Protein AF-A0A0S8HYZ1-F1 (afdb_monomer)

Foldseek 3Di:
DFKKKKAWPDWFDDDPLRGDRPQIWIQDDNDIDRPPPGGDDVQQVVQCVVVVVCCVVV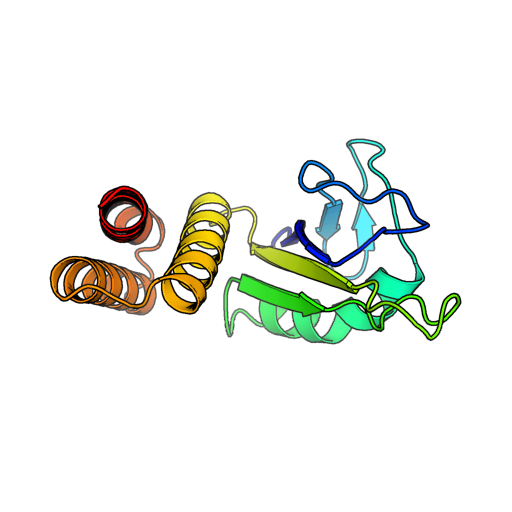VDFKDKGKRPFDCPDVPGTTITIMIIGTPVLVLVSNLVVLLVVLCVVQNADPQLVVLQVVLVVCVVVVNSVVSNVSSNVSNVVSVVSVVD

Secondary structure (DSSP, 8-state):
-PEEEEEEEEEES--TT---TT--EEEETTEEE-TT-----HHHHTT-HHHHHHHHTTS-SEEEEE----TTSTTS--EEEEEEEEGGGHHHHHHHHHHHHHHHHH---HHHHHHHHHHHHHHHTT-HHHHHHHHHHHHHHHHHHTT-

Radius of gyration: 16.22 Å; Cα contacts (8 Å, |Δi|>4): 251; chains: 1; bounding box: 40×33×41 Å

Solvent-accessible surface area (backbone atoms only — not comparable to full-atom values): 8205 Å² total; per-residue (Å²): 131,72,47,30,37,36,27,38,75,45,72,38,75,66,58,94,56,62,67,41,71,81,28,55,36,37,30,55,78,94,42,81,44,58,93,72,72,46,63,71,48,68,72,42,54,73,64,40,59,71,59,52,52,45,44,72,68,62,82,38,61,58,47,76,48,66,35,90,48,59,73,90,50,87,89,55,73,22,36,43,32,29,42,36,22,34,58,96,47,37,70,44,42,52,43,50,53,54,33,56,51,48,33,73,75,74,50,78,49,75,68,27,49,56,26,39,52,53,16,48,56,27,44,78,71,68,38,52,79,67,18,35,56,38,33,49,52,18,35,50,48,49,60,55,58,74,76,108

Structure (mmCIF, N/CA/C/O backbone):
data_AF-A0A0S8HYZ1-F1
#
_entry.id   AF-A0A0S8HYZ1-F1
#
loop_
_atom_site.group_PDB
_atom_site.id
_atom_site.type_symbol
_atom_site.label_atom_id
_atom_site.label_alt_id
_atom_site.label_comp_id
_atom_site.label_asym_id
_atom_site.label_entity_id
_atom_site.label_seq_id
_atom_site.pdbx_PDB_ins_code
_atom_site.Cartn_x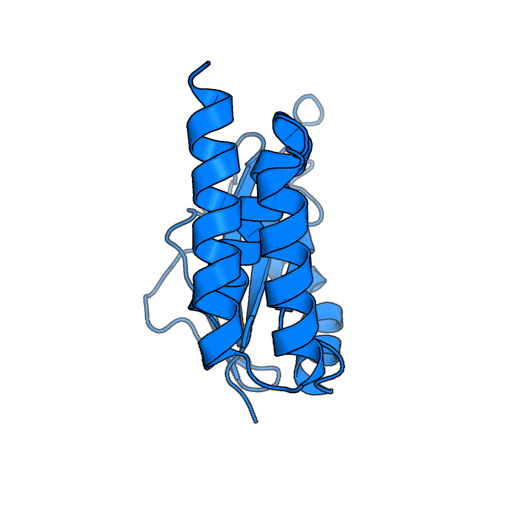
_atom_site.Cartn_y
_atom_site.Cartn_z
_atom_site.occupancy
_atom_site.B_iso_or_equiv
_atom_site.auth_seq_id
_atom_site.auth_comp_id
_atom_site.auth_asym_id
_atom_site.auth_atom_id
_atom_site.pdbx_PDB_model_num
ATOM 1 N N . MET A 1 1 ? 13.590 -0.561 -15.362 1.00 71.81 1 MET A N 1
ATOM 2 C CA . MET A 1 1 ? 12.624 0.304 -14.647 1.00 71.81 1 MET A CA 1
ATOM 3 C C . MET A 1 1 ? 11.595 -0.583 -13.985 1.00 71.81 1 MET A C 1
ATOM 5 O O . MET A 1 1 ? 11.078 -1.461 -14.664 1.00 71.81 1 MET A O 1
ATOM 9 N N . LYS A 1 2 ? 11.348 -0.399 -12.686 1.00 86.50 2 LYS A N 1
ATOM 10 C CA . LYS A 1 2 ? 10.375 -1.210 -11.944 1.00 86.50 2 LYS A CA 1
ATOM 11 C C . LYS A 1 2 ? 8.950 -0.849 -12.366 1.00 86.50 2 LYS A C 1
ATOM 13 O O . LYS A 1 2 ? 8.652 0.329 -12.574 1.00 86.50 2 LYS A O 1
ATOM 18 N N . THR A 1 3 ? 8.089 -1.854 -12.483 1.00 96.06 3 THR A N 1
ATOM 19 C CA . THR A 1 3 ? 6.643 -1.650 -12.598 1.00 96.06 3 THR A CA 1
ATOM 20 C C . THR A 1 3 ? 6.123 -1.140 -11.256 1.00 96.06 3 THR A C 1
ATOM 22 O O . THR A 1 3 ? 6.415 -1.722 -10.208 1.00 96.06 3 THR A O 1
ATOM 25 N N . ILE A 1 4 ? 5.360 -0.051 -11.282 1.00 97.56 4 ILE A N 1
ATOM 26 C CA . ILE A 1 4 ? 4.616 0.439 -10.123 1.00 97.56 4 ILE A CA 1
ATOM 27 C C . ILE A 1 4 ? 3.161 0.025 -10.302 1.00 97.56 4 ILE A C 1
ATOM 29 O O . ILE A 1 4 ? 2.555 0.322 -11.329 1.00 97.56 4 ILE A O 1
ATOM 33 N N . LEU A 1 5 ? 2.603 -0.651 -9.308 1.00 97.88 5 LEU A N 1
ATOM 34 C CA . LEU A 1 5 ? 1.181 -0.944 -9.236 1.00 97.88 5 LEU A CA 1
ATOM 35 C C . LEU A 1 5 ? 0.466 0.196 -8.519 1.00 97.88 5 LEU A C 1
ATOM 37 O O . LEU A 1 5 ? 1.006 0.793 -7.587 1.00 97.88 5 LEU A O 1
ATOM 41 N N . LEU A 1 6 ? -0.741 0.500 -8.979 1.00 96.81 6 LEU A N 1
ATOM 42 C CA . LEU A 1 6 ? -1.615 1.545 -8.469 1.00 96.81 6 LEU A CA 1
ATOM 43 C C . LEU A 1 6 ? -2.999 0.937 -8.239 1.00 96.81 6 LEU A C 1
ATOM 45 O O . LEU A 1 6 ? -3.579 0.406 -9.183 1.00 96.81 6 LEU A O 1
ATOM 49 N N . LYS A 1 7 ? -3.552 1.052 -7.030 1.00 96.44 7 LYS A N 1
ATOM 50 C CA . LYS A 1 7 ? -4.946 0.660 -6.759 1.00 96.44 7 LYS A CA 1
ATOM 51 C C . LYS A 1 7 ? -5.637 1.594 -5.770 1.00 96.44 7 LYS A C 1
ATOM 53 O O . LYS A 1 7 ? -4.965 2.091 -4.862 1.00 96.44 7 LYS A O 1
ATOM 58 N N . PRO A 1 8 ? -6.955 1.818 -5.876 1.00 95.94 8 PRO A N 1
ATOM 59 C CA . PRO A 1 8 ? -7.733 2.392 -4.787 1.00 95.94 8 PRO A CA 1
ATOM 60 C C . PRO A 1 8 ? -7.658 1.499 -3.536 1.00 95.94 8 PRO A C 1
ATOM 62 O O . PRO A 1 8 ? -7.754 0.277 -3.622 1.00 95.94 8 PRO A O 1
ATOM 65 N N . VAL A 1 9 ? -7.480 2.107 -2.364 1.00 95.75 9 VAL A N 1
ATOM 66 C CA . VAL A 1 9 ? -7.475 1.416 -1.055 1.00 95.75 9 VAL A CA 1
ATOM 67 C C . VAL A 1 9 ? -8.494 1.992 -0.074 1.00 95.75 9 VAL A C 1
ATOM 69 O O . VAL A 1 9 ? -8.871 1.349 0.910 1.00 95.75 9 VAL A O 1
ATOM 72 N N . GLU A 1 10 ? -8.984 3.198 -0.346 1.00 93.19 10 GLU A N 1
ATOM 73 C CA . GLU A 1 10 ? -10.070 3.809 0.405 1.00 93.19 10 GLU A CA 1
ATOM 74 C C . GLU A 1 10 ? -10.871 4.733 -0.508 1.00 93.19 10 GLU A C 1
ATOM 76 O O . GLU A 1 10 ? -10.302 5.510 -1.276 1.00 93.19 10 GLU A O 1
ATOM 81 N N . ILE A 1 11 ? -12.194 4.624 -0.430 1.00 91.75 11 ILE A N 1
ATOM 82 C CA . ILE A 1 11 ? -13.140 5.466 -1.157 1.00 91.75 11 ILE A CA 1
ATOM 83 C C . ILE A 1 11 ? -14.071 6.064 -0.109 1.00 91.75 11 ILE A C 1
ATOM 85 O O . ILE A 1 11 ? -14.780 5.340 0.587 1.00 91.75 11 ILE A O 1
ATOM 89 N N . ILE A 1 12 ? -14.014 7.381 0.023 1.00 88.50 12 ILE A N 1
ATOM 90 C CA . ILE A 1 12 ? -14.864 8.189 0.890 1.00 88.50 12 ILE A CA 1
ATOM 91 C C . ILE A 1 12 ? -15.955 8.773 -0.003 1.00 88.50 12 ILE A C 1
ATOM 93 O O . ILE A 1 12 ? -15.642 9.371 -1.037 1.00 88.50 12 ILE A O 1
ATOM 97 N N . GLY A 1 13 ? -17.216 8.551 0.369 1.00 87.38 13 GLY A N 1
ATOM 98 C CA . GLY A 1 13 ? -18.364 8.922 -0.453 1.00 87.38 13 GLY A CA 1
ATOM 99 C C . GLY A 1 13 ? -18.468 8.065 -1.718 1.00 87.38 13 GLY A C 1
ATOM 100 O O . GLY A 1 13 ? -18.307 6.843 -1.674 1.00 87.38 13 GLY A O 1
ATOM 101 N N . ARG A 1 14 ? -18.745 8.705 -2.857 1.00 85.44 14 ARG A N 1
ATOM 102 C CA . ARG A 1 14 ? -18.901 8.058 -4.165 1.00 85.44 14 ARG A CA 1
ATOM 103 C C . ARG A 1 14 ? -17.861 8.575 -5.155 1.00 85.44 14 ARG A C 1
ATOM 105 O O . ARG A 1 14 ? -17.639 9.775 -5.276 1.00 85.44 14 ARG A O 1
ATOM 112 N N . CYS A 1 15 ? -17.262 7.670 -5.930 1.00 88.56 15 CYS A N 1
ATOM 113 C CA . CYS A 1 15 ? -16.398 8.040 -7.049 1.00 88.56 15 CYS A CA 1
ATOM 114 C C . CYS A 1 15 ? -17.212 8.136 -8.358 1.00 88.56 15 CYS A C 1
ATOM 116 O O . CYS A 1 15 ? -17.726 7.110 -8.807 1.00 88.56 15 CYS A O 1
ATOM 118 N N . PRO A 1 16 ? -17.300 9.307 -9.023 1.00 87.06 16 PRO A N 1
ATOM 119 C CA . PRO A 1 16 ? -18.003 9.444 -10.307 1.00 87.06 16 PRO A CA 1
ATOM 120 C C . PRO A 1 16 ? -17.373 8.635 -11.445 1.00 87.06 16 PRO A C 1
ATOM 122 O O . PRO A 1 16 ? -18.066 8.205 -12.358 1.00 87.06 16 PRO A O 1
ATOM 125 N N . ALA A 1 17 ? -16.062 8.388 -11.368 1.00 89.25 17 ALA A N 1
ATOM 126 C CA . ALA A 1 17 ? -15.344 7.525 -12.303 1.00 89.25 17 ALA A CA 1
ATOM 127 C C . ALA A 1 17 ? -15.541 6.025 -12.012 1.00 89.25 17 ALA A C 1
ATOM 129 O O . ALA A 1 17 ? -14.882 5.199 -12.633 1.00 89.25 17 ALA A O 1
ATOM 130 N N . ASN A 1 18 ? -16.410 5.682 -11.051 1.00 90.88 18 ASN A N 1
ATOM 131 C CA . ASN A 1 18 ? -16.737 4.313 -10.659 1.00 90.88 18 ASN A CA 1
ATOM 132 C C . ASN A 1 18 ? -15.511 3.465 -10.272 1.00 90.88 18 ASN A C 1
ATOM 134 O O . ASN A 1 18 ? -15.486 2.262 -10.510 1.00 90.88 18 ASN A O 1
ATOM 138 N N . LEU A 1 19 ? -14.489 4.098 -9.683 1.00 93.00 19 LEU A N 1
ATOM 139 C CA . LEU A 1 19 ? -13.313 3.387 -9.187 1.00 93.00 19 LEU A CA 1
ATOM 140 C C . LEU A 1 19 ? -13.700 2.417 -8.064 1.00 93.00 19 LEU A C 1
ATOM 142 O O . LEU A 1 19 ? -14.519 2.744 -7.205 1.00 93.00 19 LEU A O 1
ATOM 146 N N . SER A 1 20 ? -13.050 1.260 -8.052 1.00 93.25 20 SER A N 1
ATOM 147 C CA . SER A 1 20 ? -13.218 0.157 -7.112 1.00 93.25 20 SER A CA 1
ATOM 148 C C . SER A 1 20 ? -11.873 -0.213 -6.472 1.00 93.25 20 SER A C 1
ATOM 150 O O . SER A 1 20 ? -10.835 -0.093 -7.122 1.00 93.25 20 SER A O 1
ATOM 152 N N . PRO A 1 21 ? -11.845 -0.725 -5.226 1.00 93.06 21 PRO A N 1
ATOM 153 C CA . PRO A 1 21 ? -10.641 -1.312 -4.631 1.00 93.06 21 PRO A CA 1
ATOM 154 C C . PRO A 1 21 ? -10.028 -2.478 -5.421 1.00 93.06 21 PRO A C 1
ATOM 156 O O . PR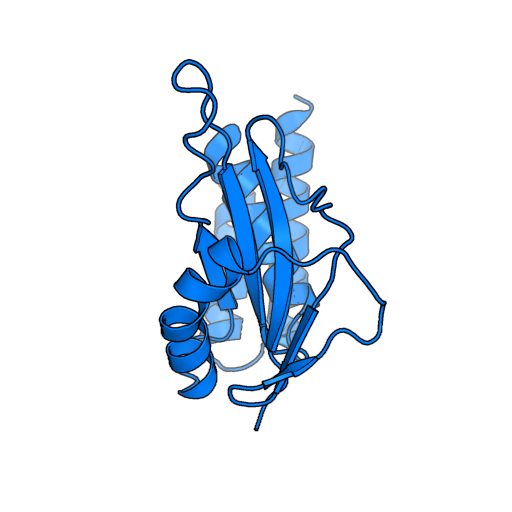O A 1 21 ? -8.882 -2.851 -5.165 1.00 93.06 21 PRO A O 1
ATOM 159 N N . ASP A 1 22 ? -10.768 -3.056 -6.365 1.00 94.00 22 ASP A N 1
ATOM 160 C CA . ASP A 1 22 ? -10.280 -4.123 -7.243 1.00 94.00 22 ASP A CA 1
ATOM 161 C C . ASP A 1 22 ? -9.622 -3.588 -8.525 1.00 94.00 22 ASP A C 1
ATOM 163 O O . ASP A 1 22 ? -8.923 -4.333 -9.213 1.00 94.00 22 ASP A O 1
ATOM 167 N N . ASP A 1 23 ? -9.780 -2.295 -8.830 1.00 95.00 23 ASP A N 1
ATOM 168 C CA . ASP A 1 23 ? -9.126 -1.672 -9.977 1.00 95.00 23 ASP A CA 1
ATOM 169 C C . ASP A 1 23 ? -7.615 -1.578 -9.726 1.00 95.00 23 ASP A C 1
ATOM 171 O O . ASP A 1 23 ? -7.146 -0.840 -8.856 1.00 95.00 23 ASP A O 1
ATOM 175 N N . VAL A 1 24 ? -6.833 -2.308 -10.522 1.00 96.56 24 VAL A N 1
ATOM 176 C CA . VAL A 1 24 ? -5.366 -2.259 -10.494 1.00 96.56 24 VAL A CA 1
ATOM 177 C C . VAL A 1 24 ? -4.844 -1.735 -11.825 1.00 96.56 24 VAL A C 1
ATOM 179 O O . VAL A 1 24 ? -5.130 -2.283 -12.890 1.00 96.56 24 VAL A O 1
ATOM 182 N N . LEU A 1 25 ? -4.049 -0.676 -11.758 1.00 96.69 25 LEU A N 1
ATOM 183 C CA . LEU A 1 25 ? -3.362 -0.069 -12.890 1.00 96.69 25 LEU A CA 1
ATOM 184 C C . LEU A 1 25 ? -1.854 -0.276 -12.745 1.00 96.69 25 LEU A C 1
ATOM 186 O O . LEU A 1 25 ? -1.335 -0.419 -11.636 1.00 96.69 25 LEU A O 1
ATOM 190 N N . GLN A 1 26 ? -1.145 -0.272 -13.869 1.00 96.94 26 GLN A N 1
ATOM 191 C CA . GLN A 1 26 ? 0.309 -0.384 -13.901 1.00 96.94 26 GLN A CA 1
ATOM 192 C C . GLN A 1 26 ? 0.922 0.910 -14.426 1.00 96.94 26 GLN A C 1
ATOM 194 O O . GLN A 1 26 ? 0.394 1.553 -15.329 1.00 96.94 26 GLN A O 1
ATOM 199 N N . ILE A 1 27 ? 2.066 1.291 -13.875 1.00 95.81 27 ILE A N 1
ATOM 200 C CA . ILE A 1 27 ? 2.861 2.420 -14.338 1.00 95.81 27 ILE A CA 1
ATOM 201 C C . ILE A 1 27 ? 4.261 1.895 -14.648 1.00 95.81 27 ILE A C 1
ATOM 203 O O . ILE A 1 27 ? 4.992 1.461 -13.754 1.00 95.81 27 ILE A O 1
ATOM 207 N N . LYS A 1 28 ? 4.638 1.936 -15.928 1.00 94.56 28 LYS A N 1
ATOM 208 C CA . LYS A 1 28 ? 5.977 1.578 -16.411 1.00 94.56 28 LYS A CA 1
ATOM 209 C C . LYS A 1 28 ? 6.661 2.843 -16.899 1.00 94.56 28 LYS A C 1
ATOM 211 O O . LYS A 1 28 ? 6.335 3.397 -17.949 1.00 94.56 28 LYS A O 1
ATOM 216 N N . GLY A 1 29 ? 7.584 3.352 -16.089 1.00 89.56 29 GLY A N 1
ATOM 217 C CA . GLY A 1 29 ? 8.099 4.701 -16.299 1.00 89.56 29 GLY A CA 1
ATOM 218 C C . GLY A 1 29 ? 7.042 5.752 -16.066 1.00 89.56 29 GLY A C 1
ATOM 219 O O . GLY A 1 29 ? 6.416 5.772 -15.018 1.00 89.56 29 GLY A O 1
ATOM 220 N N . MET A 1 30 ? 6.831 6.622 -17.042 1.00 88.62 30 MET A N 1
ATOM 221 C CA . MET A 1 30 ? 5.759 7.617 -16.979 1.00 88.62 30 MET A CA 1
ATOM 222 C C . MET A 1 30 ? 4.537 7.205 -17.801 1.00 88.62 30 MET A C 1
ATOM 224 O O . MET A 1 30 ? 3.648 8.018 -18.038 1.00 88.62 30 MET A O 1
ATOM 228 N N . LYS A 1 31 ? 4.486 5.945 -18.249 1.00 92.69 31 LYS A N 1
ATOM 229 C CA . LYS A 1 31 ? 3.384 5.413 -19.041 1.00 92.69 31 LYS A CA 1
ATOM 230 C C . LYS A 1 31 ? 2.437 4.611 -18.156 1.00 92.69 31 LYS A C 1
ATOM 232 O O . LYS A 1 31 ? 2.863 3.681 -17.473 1.00 92.69 31 LYS A O 1
ATOM 237 N N . LEU A 1 32 ? 1.156 4.964 -18.215 1.00 93.62 32 LEU A N 1
ATOM 238 C CA . LEU A 1 32 ? 0.075 4.168 -17.648 1.00 93.62 32 LEU A CA 1
ATOM 239 C C . LEU A 1 32 ? -0.234 2.981 -18.569 1.00 93.62 32 LEU A C 1
ATOM 241 O O . LEU A 1 32 ? -0.413 3.150 -19.775 1.00 93.62 32 LEU A O 1
ATOM 245 N N . GLU A 1 33 ? -0.351 1.799 -17.984 1.00 95.75 33 GLU A N 1
ATOM 246 C CA . GLU A 1 33 ? -0.844 0.585 -18.619 1.00 95.75 33 GLU A CA 1
ATOM 247 C C . GLU A 1 33 ? -2.052 0.061 -17.832 1.00 95.75 33 GLU A C 1
ATOM 249 O O . GLU A 1 33 ? -2.052 0.028 -16.600 1.00 95.75 33 GLU A O 1
ATOM 254 N N . ASN A 1 34 ? -3.099 -0.342 -18.552 1.00 95.19 34 ASN A N 1
ATOM 255 C CA . ASN A 1 34 ? -4.342 -0.851 -17.974 1.00 95.19 34 ASN A CA 1
ATOM 256 C C . ASN A 1 34 ? -4.692 -2.220 -18.585 1.00 95.19 34 ASN A C 1
ATOM 258 O O . ASN A 1 34 ? -5.622 -2.316 -19.387 1.00 95.19 34 ASN A O 1
ATOM 262 N N . PRO A 1 35 ? -3.925 -3.279 -18.264 1.00 92.31 35 PRO A N 1
ATOM 263 C CA . PRO A 1 35 ? -4.129 -4.600 -18.860 1.00 92.31 35 PRO A CA 1
ATOM 264 C C . PRO A 1 35 ? -5.472 -5.230 -18.464 1.00 92.31 35 PRO A C 1
ATOM 266 O O . PRO A 1 35 ? -6.011 -6.030 -19.219 1.00 92.31 35 PRO A O 1
ATOM 269 N N . GLY A 1 36 ? -6.019 -4.857 -17.301 1.00 92.00 36 GLY A N 1
ATOM 270 C CA . GLY A 1 36 ? -7.301 -5.357 -16.802 1.00 92.00 36 GLY A CA 1
ATOM 271 C C . GLY A 1 36 ? -8.529 -4.632 -17.355 1.00 92.00 36 GLY A C 1
ATOM 272 O O . GLY A 1 36 ? -9.639 -5.023 -17.020 1.00 92.00 36 GLY A O 1
ATOM 273 N N . MET A 1 37 ? -8.351 -3.585 -18.176 1.00 91.94 37 MET A N 1
ATOM 274 C CA . MET A 1 37 ? -9.439 -2.690 -18.609 1.00 91.94 37 MET A CA 1
ATOM 275 C C . MET A 1 37 ? -10.266 -2.136 -17.433 1.00 91.94 37 MET A C 1
ATOM 277 O O . MET A 1 37 ? -11.474 -1.938 -17.536 1.00 91.94 37 MET A O 1
ATOM 281 N N . ASN A 1 38 ? -9.587 -1.875 -16.318 1.00 95.56 38 ASN A N 1
ATOM 282 C CA . ASN A 1 38 ? -10.157 -1.349 -15.083 1.00 95.56 38 ASN A CA 1
ATOM 283 C C . ASN A 1 38 ? -10.598 0.111 -15.244 1.00 95.56 38 ASN A C 1
ATOM 285 O O . ASN A 1 38 ? -10.186 0.792 -16.192 1.00 95.56 38 ASN A O 1
ATOM 289 N N . ASN A 1 39 ? -11.398 0.618 -14.305 1.00 93.69 39 ASN A N 1
ATOM 290 C CA . ASN A 1 39 ? -11.840 2.010 -14.360 1.00 93.69 39 ASN A CA 1
ATOM 291 C C . ASN A 1 39 ? -10.653 2.971 -14.192 1.00 93.69 39 ASN A C 1
ATOM 293 O O . ASN A 1 39 ? -9.713 2.726 -13.433 1.00 93.69 39 ASN A O 1
ATOM 297 N N . VAL A 1 40 ? -10.697 4.098 -14.906 1.00 92.12 40 VAL A N 1
ATOM 298 C CA . VAL A 1 40 ? -9.636 5.112 -14.886 1.00 92.12 40 VAL A CA 1
ATOM 299 C C . VAL A 1 40 ? -10.235 6.488 -14.630 1.00 92.12 40 VAL A C 1
ATOM 301 O O . VAL A 1 40 ? -11.202 6.891 -15.268 1.00 92.12 40 VAL A O 1
ATOM 304 N N . CYS A 1 41 ? -9.606 7.247 -13.732 1.00 91.50 41 CYS A N 1
ATOM 305 C CA . CYS A 1 41 ? -9.936 8.646 -13.483 1.00 91.50 41 CYS A CA 1
ATOM 306 C C . CYS A 1 41 ? -8.741 9.542 -13.822 1.00 91.50 41 CYS A C 1
ATOM 308 O O . CYS A 1 41 ? -7.780 9.614 -13.056 1.00 91.50 41 CYS A O 1
ATOM 310 N N . PHE A 1 42 ? -8.803 10.266 -14.942 1.00 88.81 42 PHE A N 1
ATOM 311 C CA . PHE A 1 42 ? -7.715 11.154 -15.374 1.00 88.81 42 PHE A CA 1
ATOM 312 C C . PHE A 1 42 ? -7.408 12.274 -14.372 1.00 88.81 42 PHE A C 1
ATOM 314 O O . PHE A 1 42 ? -6.245 12.629 -14.195 1.00 88.81 42 PHE A O 1
ATOM 321 N N . LEU A 1 43 ? -8.425 12.775 -13.664 1.00 88.56 43 LEU A N 1
ATOM 322 C CA . LEU A 1 43 ? -8.243 13.768 -12.602 1.00 88.56 43 LEU A CA 1
ATOM 323 C C . LEU A 1 43 ? -7.466 13.199 -11.406 1.00 88.56 43 LEU A C 1
ATOM 325 O O . LEU A 1 43 ? -6.651 13.888 -10.806 1.00 88.56 43 LEU A O 1
ATOM 329 N N . ALA A 1 44 ? -7.687 11.934 -11.043 1.00 90.12 44 ALA A N 1
ATOM 330 C CA . ALA A 1 44 ? -6.875 11.298 -10.009 1.00 90.12 44 ALA A CA 1
ATOM 331 C C . ALA A 1 44 ? -5.435 11.087 -10.501 1.00 90.12 44 ALA A C 1
ATOM 333 O O . ALA A 1 44 ? -4.482 11.367 -9.775 1.00 90.12 44 ALA A O 1
ATOM 334 N N . LEU A 1 45 ? -5.279 10.649 -11.756 1.00 90.25 45 LEU A N 1
ATOM 335 C CA . LEU A 1 45 ? -3.974 10.403 -12.363 1.00 90.25 45 LEU A CA 1
ATOM 336 C C . LEU A 1 45 ? -3.108 11.662 -12.474 1.00 90.25 45 LEU A C 1
ATOM 338 O O . LEU A 1 45 ? -1.892 11.540 -12.371 1.00 90.25 45 LEU A O 1
ATOM 342 N N . SER A 1 46 ? -3.682 12.859 -12.631 1.00 88.50 46 SER A N 1
ATOM 343 C CA . SER A 1 46 ? -2.894 14.099 -12.706 1.00 88.50 46 SER A CA 1
ATOM 344 C C . SER A 1 46 ? -2.152 14.429 -11.406 1.00 88.50 46 SER A C 1
ATOM 346 O O . SER A 1 46 ? -1.169 15.166 -11.438 1.00 88.50 46 SER A O 1
ATOM 348 N N . HIS A 1 47 ? -2.569 13.857 -10.273 1.00 87.69 47 HIS A N 1
ATOM 349 C CA . HIS A 1 47 ? -1.932 14.063 -8.969 1.00 87.69 47 HIS A CA 1
ATOM 350 C C . HIS A 1 47 ? -0.891 12.998 -8.611 1.00 87.69 47 HIS A C 1
ATOM 352 O O . HIS A 1 47 ? -0.164 13.155 -7.638 1.00 87.69 47 HIS A O 1
ATOM 358 N N . ILE A 1 48 ? -0.783 11.929 -9.394 1.00 91.06 48 ILE A N 1
ATOM 359 C CA . ILE A 1 48 ? 0.096 10.785 -9.130 1.00 91.06 48 ILE A CA 1
ATOM 360 C C . ILE A 1 48 ? 1.588 10.971 -9.509 1.00 91.06 48 ILE A C 1
ATOM 362 O O . ILE A 1 48 ? 2.425 10.354 -8.839 1.00 91.06 48 ILE A O 1
ATOM 366 N N . PRO A 1 49 ? 1.992 11.795 -10.505 1.00 92.44 49 PRO A N 1
ATOM 367 C CA . PRO A 1 49 ? 3.381 11.856 -10.970 1.00 92.44 49 PRO A CA 1
ATOM 368 C C . PRO A 1 49 ? 4.455 12.077 -9.890 1.00 92.44 49 PRO A C 1
ATOM 370 O O . PRO A 1 49 ? 5.457 11.361 -9.938 1.00 92.44 49 PRO A O 1
ATOM 373 N N . PRO A 1 50 ? 4.280 12.966 -8.886 1.00 91.81 50 PRO A N 1
ATOM 374 C CA . PRO A 1 50 ? 5.294 13.147 -7.843 1.00 91.81 50 PRO A CA 1
ATOM 375 C C . PRO A 1 50 ? 5.572 11.858 -7.057 1.00 91.81 50 PRO A C 1
ATOM 377 O O . PRO A 1 50 ? 6.722 11.536 -6.756 1.00 91.81 50 PRO A O 1
ATOM 380 N N . MET A 1 51 ? 4.530 11.069 -6.781 1.00 93.12 51 MET A N 1
ATOM 381 C CA . MET A 1 51 ? 4.651 9.803 -6.061 1.00 93.12 51 MET A CA 1
ATOM 382 C C . MET A 1 51 ? 5.337 8.745 -6.922 1.00 93.12 51 MET A C 1
ATOM 384 O O . MET A 1 51 ? 6.168 8.000 -6.407 1.00 93.12 51 MET A O 1
ATOM 388 N N . VAL A 1 52 ? 5.040 8.711 -8.225 1.00 93.44 52 VAL A N 1
ATOM 389 C CA . VAL A 1 52 ? 5.720 7.832 -9.191 1.00 93.44 52 VAL A CA 1
ATOM 390 C C . VAL A 1 52 ? 7.211 8.141 -9.243 1.00 93.44 52 VAL A C 1
ATOM 392 O O . VAL A 1 52 ? 8.017 7.217 -9.175 1.00 93.44 52 VAL A O 1
ATOM 395 N N . TRP A 1 53 ? 7.589 9.420 -9.289 1.00 92.44 53 TRP A N 1
ATOM 396 C CA . TRP A 1 53 ? 8.994 9.836 -9.296 1.00 92.44 53 TRP A CA 1
ATOM 397 C C . TRP A 1 53 ? 9.732 9.376 -8.039 1.00 92.44 53 TRP A C 1
ATOM 399 O O . TRP A 1 53 ? 10.812 8.801 -8.139 1.00 92.44 53 TRP A O 1
ATOM 409 N N . GLN A 1 54 ? 9.123 9.551 -6.863 1.00 91.75 54 GLN A N 1
ATOM 410 C CA . GLN A 1 54 ? 9.703 9.101 -5.591 1.00 91.75 54 GLN A CA 1
ATOM 411 C C . GLN A 1 54 ? 9.873 7.574 -5.528 1.00 91.75 54 GLN A C 1
ATOM 413 O O . GLN A 1 54 ? 10.840 7.075 -4.959 1.00 91.75 54 GLN A O 1
ATOM 418 N N . LEU A 1 55 ? 8.953 6.815 -6.127 1.00 94.44 55 LEU A N 1
ATOM 419 C CA . LEU A 1 55 ? 9.083 5.360 -6.224 1.00 94.44 55 LEU A CA 1
ATOM 420 C C . LEU A 1 55 ? 10.153 4.941 -7.233 1.00 94.44 55 LEU A C 1
ATOM 422 O O . LEU A 1 55 ? 10.847 3.953 -7.011 1.00 94.44 55 LEU A O 1
ATOM 426 N N . GLN A 1 56 ? 10.307 5.675 -8.332 1.00 92.44 56 GLN A N 1
ATOM 427 C CA . GLN A 1 56 ? 11.321 5.392 -9.348 1.00 92.44 56 GLN A CA 1
ATOM 428 C C . GLN A 1 56 ? 12.735 5.727 -8.894 1.00 92.44 56 GLN A C 1
ATOM 430 O O . GLN A 1 56 ? 13.666 5.049 -9.317 1.00 92.44 56 GLN A O 1
ATOM 435 N N . SER A 1 57 ? 12.897 6.721 -8.018 1.00 90.12 57 SER A N 1
ATOM 436 C CA . SER A 1 57 ? 14.185 7.023 -7.389 1.00 90.12 57 SER A CA 1
ATOM 437 C C . SER A 1 57 ? 14.598 5.990 -6.338 1.00 90.12 57 SER A C 1
ATOM 439 O O . SER A 1 57 ? 15.674 6.114 -5.768 1.00 90.12 57 SER A O 1
ATOM 441 N N . GLU A 1 58 ? 13.732 5.016 -6.038 1.00 85.50 58 GLU A N 1
ATOM 442 C CA . GLU A 1 58 ? 13.941 3.962 -5.039 1.00 85.50 58 GLU A CA 1
ATOM 443 C C . GLU A 1 58 ? 14.213 4.474 -3.612 1.00 85.50 58 GLU A C 1
ATOM 445 O O . GLU A 1 58 ? 14.653 3.719 -2.752 1.00 85.50 58 GLU A O 1
ATOM 450 N N . SER A 1 59 ? 13.876 5.736 -3.320 1.00 84.56 59 SER A N 1
ATOM 451 C CA . SER A 1 59 ? 13.963 6.296 -1.961 1.00 84.56 59 SER A CA 1
ATOM 452 C C . SER A 1 59 ? 12.903 5.708 -1.025 1.00 84.56 59 SER A C 1
ATOM 454 O O . SER A 1 59 ? 13.015 5.792 0.194 1.00 84.56 59 SER A O 1
ATOM 456 N N . ARG A 1 60 ? 11.862 5.110 -1.607 1.00 91.19 60 ARG A N 1
ATOM 457 C CA . ARG A 1 60 ? 10.833 4.300 -0.957 1.00 91.19 60 ARG A CA 1
ATOM 458 C C . ARG A 1 60 ? 10.241 3.337 -1.983 1.00 91.19 60 ARG A C 1
ATOM 460 O O . ARG A 1 60 ? 10.350 3.563 -3.188 1.00 91.19 60 ARG A O 1
ATOM 467 N N . PHE A 1 61 ? 9.580 2.286 -1.511 1.00 94.88 61 PHE A N 1
ATOM 468 C CA . PHE A 1 61 ? 8.982 1.258 -2.372 1.00 94.88 61 PHE A CA 1
ATOM 469 C C . PHE A 1 61 ? 7.450 1.305 -2.427 1.00 94.88 61 PHE A C 1
ATOM 471 O O . PHE A 1 61 ? 6.855 0.590 -3.231 1.00 94.88 61 PHE A O 1
ATOM 478 N N . PHE A 1 62 ? 6.814 2.158 -1.615 1.00 96.69 62 PHE A N 1
ATOM 479 C CA . PHE A 1 62 ? 5.377 2.419 -1.662 1.00 96.69 62 PHE A CA 1
ATOM 480 C C . PHE A 1 62 ? 5.037 3.872 -1.289 1.00 96.69 62 PHE A C 1
ATOM 482 O O . PHE A 1 62 ? 5.870 4.607 -0.754 1.00 96.69 62 PHE A O 1
ATOM 489 N N . SER A 1 63 ? 3.824 4.306 -1.624 1.00 96.12 63 SER A N 1
ATOM 490 C CA . SER A 1 63 ? 3.262 5.607 -1.257 1.00 96.12 63 SER A CA 1
ATOM 491 C C . SER A 1 63 ? 1.744 5.552 -1.298 1.00 96.12 63 SER A C 1
ATOM 493 O O . SER A 1 63 ? 1.169 4.815 -2.094 1.00 96.12 63 SER A O 1
ATOM 495 N N . HIS A 1 64 ? 1.094 6.421 -0.531 1.00 95.31 64 HIS A N 1
ATOM 496 C CA . HIS A 1 64 ? -0.311 6.747 -0.744 1.00 95.31 64 HIS A CA 1
ATOM 497 C C . HIS A 1 64 ? -0.448 8.032 -1.557 1.00 95.31 64 HIS A C 1
ATOM 499 O O . HIS A 1 64 ? 0.404 8.918 -1.475 1.00 95.31 64 HIS A O 1
ATOM 505 N N . ALA A 1 65 ? -1.508 8.124 -2.352 1.00 93.62 65 ALA A N 1
ATOM 506 C CA . ALA A 1 65 ? -1.890 9.318 -3.095 1.00 93.62 65 ALA A CA 1
ATOM 507 C C . ALA A 1 65 ? -3.377 9.582 -2.882 1.00 93.62 65 ALA A C 1
ATOM 509 O O . ALA A 1 65 ? -4.183 8.667 -2.999 1.00 93.62 65 ALA A O 1
ATOM 510 N N . SER A 1 66 ? -3.754 10.821 -2.597 1.00 91.12 66 SER A N 1
ATOM 511 C CA . SER A 1 66 ? -5.162 11.209 -2.575 1.00 91.12 66 SER A CA 1
ATOM 512 C C . SER A 1 66 ? -5.530 11.854 -3.902 1.00 91.12 66 SER A C 1
ATOM 514 O O . SER A 1 66 ? -4.808 12.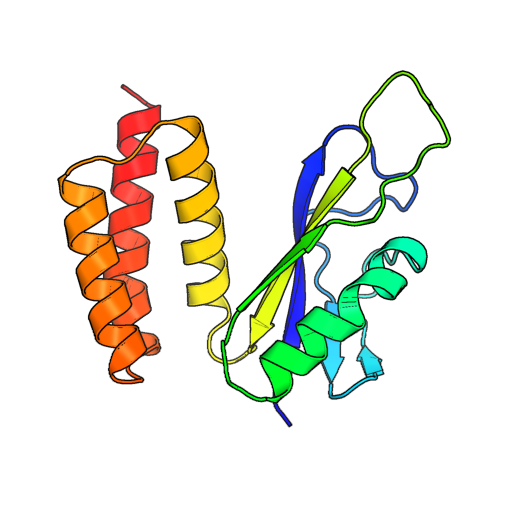737 -4.364 1.00 91.12 66 SER A O 1
ATOM 516 N N . CYS A 1 67 ? -6.673 11.483 -4.487 1.00 89.62 67 CYS A N 1
ATOM 517 C CA . CYS A 1 67 ? -7.246 12.301 -5.553 1.00 89.62 67 CYS A CA 1
ATOM 518 C C . CYS A 1 67 ? -7.565 13.708 -5.011 1.00 89.62 67 CYS A C 1
ATOM 520 O O . CYS A 1 67 ? -7.840 13.840 -3.811 1.00 89.62 67 CYS A O 1
ATOM 522 N N . PRO A 1 68 ? -7.609 14.737 -5.873 1.00 85.25 68 PRO A N 1
ATOM 523 C CA . PRO A 1 68 ? -7.973 16.101 -5.473 1.00 85.25 68 PRO A CA 1
ATOM 524 C C . PRO A 1 68 ? -9.437 16.238 -5.021 1.00 85.25 68 PRO A C 1
ATOM 526 O O . PRO A 1 68 ? -9.826 17.287 -4.520 1.00 85.25 68 PRO A O 1
ATOM 529 N N . GLY A 1 69 ? -10.234 15.176 -5.169 1.00 76.50 69 GLY A N 1
ATOM 530 C CA . GLY A 1 69 ? -11.657 15.149 -4.864 1.00 76.50 69 GLY A CA 1
ATOM 531 C C . GLY A 1 69 ? -12.502 15.605 -6.050 1.00 76.50 69 GLY A C 1
ATOM 532 O O . GLY A 1 69 ? -12.063 16.395 -6.885 1.00 76.50 69 GLY A O 1
ATOM 533 N N . CYS A 1 70 ? -13.718 15.070 -6.151 1.00 73.12 70 CYS A N 1
ATOM 534 C CA . CYS A 1 70 ? -14.718 15.576 -7.089 1.00 73.12 70 CYS A CA 1
ATOM 535 C C . CYS A 1 70 ? -15.593 16.572 -6.326 1.00 73.12 70 CYS A C 1
ATOM 537 O O . CYS A 1 70 ? -16.428 16.171 -5.522 1.00 73.12 70 CYS A O 1
ATOM 539 N N . THR A 1 71 ? -15.378 17.867 -6.548 1.00 60.56 71 THR A N 1
ATOM 540 C CA . THR A 1 71 ? -16.074 18.964 -5.850 1.00 60.56 71 THR A CA 1
ATOM 541 C C . THR A 1 71 ? -17.489 19.225 -6.371 1.00 60.56 71 THR A C 1
ATOM 543 O O . THR A 1 71 ? -18.110 20.208 -5.980 1.00 60.56 71 THR A O 1
ATOM 546 N N . SER A 1 72 ? -18.013 18.376 -7.263 1.00 54.84 72 SER A N 1
ATOM 547 C CA . SER A 1 72 ? -19.298 18.609 -7.930 1.00 54.84 72 SER A CA 1
ATOM 548 C C . SER A 1 72 ? -20.505 18.566 -6.986 1.00 54.84 72 SER A C 1
ATOM 550 O O . SER A 1 72 ? -21.556 19.078 -7.351 1.00 54.84 72 SER A O 1
ATOM 552 N N . GLU A 1 73 ? -20.360 18.020 -5.776 1.00 55.47 73 GLU A N 1
ATOM 553 C CA . GLU A 1 73 ? -21.383 18.050 -4.725 1.00 55.47 73 GLU A CA 1
ATOM 554 C C . GLU A 1 73 ? -20.739 18.560 -3.427 1.00 55.47 73 GLU A C 1
ATOM 556 O O . GLU A 1 73 ? -20.116 17.810 -2.682 1.00 55.47 73 GLU A O 1
ATOM 561 N N . LEU A 1 74 ? -20.836 19.871 -3.190 1.00 55.41 74 LEU A N 1
ATOM 562 C CA . LEU A 1 74 ? -20.136 20.609 -2.124 1.00 55.41 74 LEU A CA 1
ATOM 563 C C . LEU A 1 74 ? -20.506 20.186 -0.686 1.00 55.41 74 LEU A C 1
ATOM 565 O O . LEU A 1 74 ? -19.873 20.651 0.259 1.00 55.41 74 LEU A O 1
ATOM 569 N N . GLU A 1 75 ? -21.508 19.324 -0.505 1.00 62.53 75 GLU A N 1
ATOM 570 C CA . GLU A 1 75 ? -21.999 18.900 0.813 1.00 62.53 75 GLU A CA 1
ATOM 571 C C . GLU A 1 75 ? -21.357 17.602 1.327 1.00 62.53 75 GLU A C 1
ATOM 573 O O . GLU A 1 75 ? -21.438 17.318 2.523 1.00 62.53 75 GLU A O 1
ATOM 578 N N . GLN A 1 76 ? -20.701 16.812 0.466 1.00 66.38 76 GLN A N 1
ATOM 579 C CA . GLN A 1 76 ? -20.094 15.533 0.854 1.00 66.38 76 GLN A CA 1
ATOM 580 C C . GLN A 1 76 ? -18.671 15.379 0.310 1.00 66.38 76 GLN A C 1
ATOM 582 O O . GLN A 1 76 ? -18.384 15.615 -0.863 1.00 66.38 76 GLN A O 1
ATOM 587 N N . GLU A 1 77 ? -17.755 14.949 1.181 1.00 75.06 77 GLU A N 1
ATOM 588 C CA . GLU A 1 77 ? -16.378 14.648 0.794 1.00 75.06 77 GLU A CA 1
ATOM 589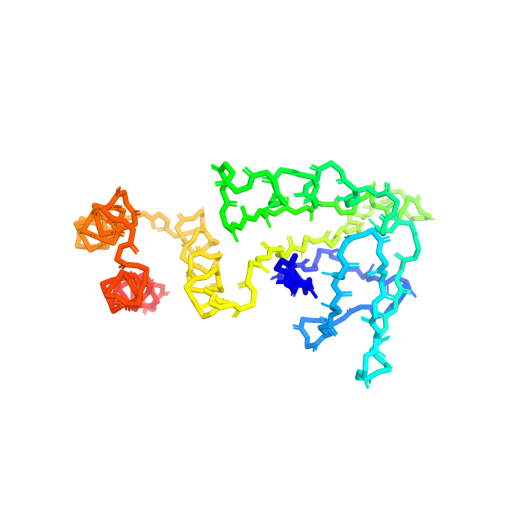 C C . GLU A 1 77 ? -16.343 13.389 -0.088 1.00 75.06 77 GLU A C 1
ATOM 591 O O . GLU A 1 77 ? -16.494 12.271 0.399 1.00 75.06 77 GLU A O 1
ATOM 596 N N . ASN A 1 78 ? -16.100 13.572 -1.388 1.00 84.75 78 ASN A N 1
ATOM 597 C CA . ASN A 1 78 ? -15.854 12.484 -2.335 1.00 84.75 78 ASN A CA 1
ATOM 598 C C . ASN A 1 78 ? -14.355 12.377 -2.626 1.00 84.75 78 ASN A C 1
ATOM 600 O O . ASN A 1 78 ? -13.800 13.185 -3.380 1.00 84.75 78 ASN A O 1
ATOM 604 N N . ARG A 1 79 ? -13.685 11.378 -2.040 1.00 87.62 79 ARG A N 1
ATOM 605 C CA . ARG A 1 79 ? -12.225 11.220 -2.129 1.00 87.62 79 ARG A CA 1
ATOM 606 C C . ARG A 1 79 ? -11.812 9.764 -2.267 1.00 87.62 79 ARG A C 1
ATOM 608 O O . ARG A 1 79 ? -12.260 8.906 -1.519 1.00 87.62 79 ARG A O 1
ATOM 615 N N . VAL A 1 80 ? -10.887 9.504 -3.184 1.00 92.06 80 VAL A N 1
ATOM 616 C CA . VAL A 1 80 ? -10.237 8.204 -3.359 1.00 92.06 80 VAL A CA 1
ATOM 617 C C . VAL A 1 80 ? -8.783 8.315 -2.925 1.00 92.06 80 VAL A C 1
ATOM 619 O O . VAL A 1 80 ? -8.061 9.210 -3.371 1.00 92.06 80 VAL A O 1
ATOM 622 N N . ILE A 1 81 ? -8.361 7.395 -2.066 1.00 93.88 81 ILE A N 1
ATOM 623 C CA . ILE A 1 81 ? -6.969 7.202 -1.676 1.00 93.88 81 ILE A CA 1
ATOM 624 C C . ILE A 1 81 ? -6.452 5.980 -2.422 1.00 93.88 81 ILE A C 1
ATOM 626 O O . ILE A 1 81 ? -7.060 4.909 -2.397 1.00 93.88 81 ILE A O 1
ATOM 630 N N . PHE A 1 82 ? -5.311 6.148 -3.071 1.00 96.50 82 PHE A N 1
ATOM 631 C CA . PHE A 1 82 ? -4.620 5.123 -3.825 1.00 96.50 82 PHE A CA 1
ATOM 632 C C . PHE A 1 82 ? -3.376 4.661 -3.085 1.00 96.50 82 PHE A C 1
ATOM 634 O O . PHE A 1 82 ? -2.675 5.470 -2.478 1.00 96.50 82 PHE A O 1
ATOM 641 N N . LEU A 1 83 ? -3.075 3.374 -3.205 1.00 97.81 83 LEU A N 1
ATOM 642 C CA . LEU A 1 83 ? -1.772 2.803 -2.911 1.00 97.81 83 LEU A CA 1
ATOM 643 C C . LEU A 1 83 ? -0.980 2.696 -4.209 1.00 97.81 83 LEU A C 1
ATOM 645 O O . LEU A 1 83 ? -1.478 2.174 -5.206 1.00 97.81 83 LEU A O 1
ATOM 649 N N . LEU A 1 84 ? 0.262 3.158 -4.157 1.00 97.81 84 LEU A N 1
ATOM 650 C CA . LEU A 1 84 ? 1.284 2.948 -5.165 1.00 97.81 84 LEU A CA 1
ATOM 651 C C . LEU A 1 84 ? 2.399 2.106 -4.567 1.00 97.81 84 LEU A C 1
ATOM 653 O O . LEU A 1 84 ? 2.817 2.375 -3.443 1.00 97.81 84 LEU A O 1
ATOM 657 N N . GLY A 1 85 ? 2.918 1.135 -5.309 1.00 97.62 85 GLY A N 1
ATOM 658 C CA . GLY A 1 85 ? 3.987 0.275 -4.809 1.00 97.62 85 GLY A CA 1
ATOM 659 C C . GLY A 1 85 ? 4.730 -0.459 -5.909 1.00 97.62 85 GLY A C 1
ATOM 660 O O . GLY A 1 85 ? 4.197 -0.657 -6.998 1.00 97.62 85 GLY A O 1
ATOM 661 N N . HIS A 1 86 ? 5.978 -0.842 -5.645 1.00 97.50 86 HIS A N 1
ATOM 662 C CA . HIS A 1 86 ? 6.731 -1.689 -6.571 1.00 97.50 86 HIS A CA 1
ATOM 663 C C . HIS A 1 86 ? 6.074 -3.068 -6.683 1.00 97.50 86 HIS A C 1
ATOM 665 O O . HIS A 1 86 ? 5.715 -3.674 -5.673 1.00 97.50 86 HIS A O 1
ATOM 671 N N . GLU A 1 87 ? 5.952 -3.569 -7.911 1.00 96.94 87 GLU A N 1
ATOM 672 C CA . GLU A 1 87 ? 5.345 -4.872 -8.216 1.00 96.94 87 GLU A CA 1
ATOM 673 C C . GLU A 1 87 ? 6.014 -6.031 -7.457 1.00 96.94 87 GLU A C 1
ATOM 675 O O . GLU A 1 87 ? 5.328 -6.881 -6.896 1.00 96.94 87 GLU A O 1
ATOM 680 N N . ASP A 1 88 ? 7.345 -6.020 -7.341 1.00 95.94 88 ASP A N 1
ATOM 681 C CA . ASP A 1 88 ? 8.131 -7.058 -6.657 1.00 95.94 88 ASP A CA 1
ATOM 682 C C . ASP A 1 88 ? 7.930 -7.099 -5.129 1.00 95.94 88 ASP A C 1
ATOM 684 O O . ASP A 1 88 ? 8.322 -8.063 -4.476 1.00 95.94 88 ASP A O 1
ATOM 688 N N . LYS A 1 89 ? 7.319 -6.060 -4.546 1.00 96.56 89 LYS A N 1
ATOM 689 C CA . LYS A 1 89 ? 7.050 -5.925 -3.101 1.00 96.56 89 LYS A CA 1
ATOM 690 C C . LYS A 1 89 ? 5.572 -5.679 -2.821 1.00 96.56 89 LYS A C 1
ATOM 692 O O . LYS A 1 89 ? 5.215 -5.193 -1.745 1.00 96.56 89 LYS A O 1
ATOM 697 N N . TRP A 1 90 ? 4.705 -5.968 -3.787 1.00 97.50 90 TRP A N 1
ATOM 698 C CA . TRP A 1 90 ? 3.323 -5.507 -3.757 1.00 97.50 90 TRP A CA 1
ATOM 699 C C . TRP A 1 90 ? 2.536 -6.014 -2.549 1.00 97.50 90 TRP A C 1
ATOM 701 O O . TRP A 1 90 ? 1.842 -5.241 -1.890 1.00 97.50 90 TRP A O 1
ATOM 711 N N . ASP A 1 91 ? 2.707 -7.286 -2.198 1.00 97.94 91 ASP A N 1
ATOM 712 C CA . ASP A 1 91 ? 2.077 -7.880 -1.019 1.00 97.94 91 ASP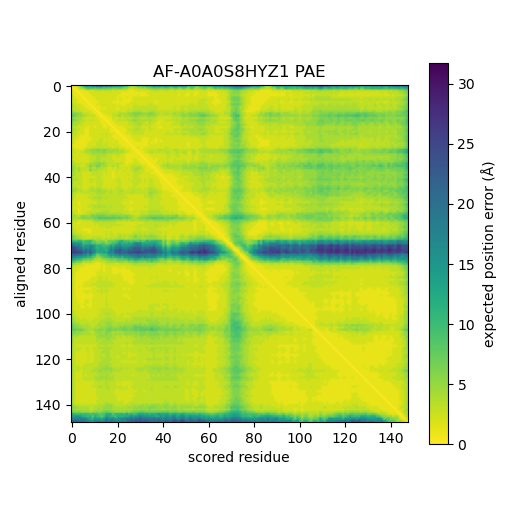 A CA 1
ATOM 713 C C . ASP A 1 91 ? 2.451 -7.143 0.267 1.00 97.94 91 ASP A C 1
ATOM 715 O O . ASP A 1 91 ? 1.583 -6.855 1.090 1.00 97.94 91 ASP A O 1
ATOM 719 N N . LEU A 1 92 ? 3.726 -6.783 0.430 1.00 98.38 92 LEU A N 1
ATOM 720 C CA . LEU A 1 92 ? 4.175 -6.013 1.585 1.00 98.38 92 LEU A CA 1
ATOM 721 C C . LEU A 1 92 ? 3.541 -4.617 1.589 1.00 98.38 92 LEU A C 1
ATOM 723 O O . LEU A 1 92 ? 3.050 -4.182 2.628 1.00 98.38 92 LEU A O 1
ATOM 727 N N . CYS A 1 93 ? 3.484 -3.944 0.436 1.00 98.12 93 CYS A N 1
ATOM 728 C CA . CYS A 1 93 ? 2.845 -2.629 0.304 1.00 98.12 93 CYS A CA 1
ATOM 729 C C . CYS A 1 93 ? 1.376 -2.664 0.755 1.00 98.12 93 CYS A C 1
ATOM 731 O O . CYS A 1 93 ? 0.934 -1.787 1.498 1.00 98.12 93 CYS A O 1
ATOM 733 N N . GLN A 1 94 ? 0.629 -3.685 0.322 1.00 98.00 94 GLN A N 1
ATOM 734 C CA . GLN A 1 94 ? -0.782 -3.856 0.672 1.00 98.00 94 GLN A CA 1
ATOM 735 C C . GLN A 1 94 ? -0.961 -4.102 2.172 1.00 98.00 94 GLN A C 1
ATOM 737 O O . GLN A 1 94 ? -1.738 -3.400 2.817 1.00 98.00 94 GLN A O 1
ATOM 742 N N . VAL A 1 95 ? -0.183 -5.019 2.754 1.00 98.38 95 VAL A N 1
ATOM 743 C CA . VAL A 1 95 ? -0.273 -5.322 4.191 1.00 98.38 95 VAL A CA 1
ATOM 744 C C . VAL A 1 95 ? 0.101 -4.099 5.036 1.00 98.38 95 VAL A C 1
ATOM 746 O O . VAL A 1 95 ? -0.582 -3.813 6.017 1.00 98.38 95 VAL A O 1
ATOM 749 N N . ILE A 1 96 ? 1.131 -3.335 4.648 1.00 98.19 96 ILE A N 1
ATOM 750 C CA . ILE A 1 96 ? 1.483 -2.073 5.320 1.00 98.19 96 ILE A CA 1
ATOM 751 C C . ILE A 1 96 ? 0.327 -1.071 5.225 1.00 98.19 96 ILE A C 1
ATOM 753 O O . ILE A 1 96 ? -0.030 -0.450 6.224 1.00 98.19 96 ILE A O 1
ATOM 757 N N . SER A 1 97 ? -0.273 -0.911 4.044 1.00 97.62 97 SER A N 1
ATOM 758 C CA . SER A 1 97 ? -1.409 -0.007 3.842 1.00 97.62 97 SER A CA 1
ATOM 759 C C . SER A 1 97 ? -2.581 -0.353 4.766 1.00 97.62 97 SER A C 1
ATOM 761 O O . SER A 1 97 ? -3.100 0.520 5.466 1.00 97.62 97 SER A O 1
ATOM 763 N N . ASP A 1 98 ? -2.955 -1.630 4.825 1.00 97.12 98 ASP A N 1
ATOM 764 C CA . ASP A 1 98 ? -4.037 -2.109 5.687 1.00 97.12 98 ASP A CA 1
ATOM 765 C C . ASP A 1 98 ? -3.696 -1.947 7.171 1.00 97.12 98 ASP A C 1
ATOM 767 O O . ASP A 1 98 ? -4.541 -1.528 7.967 1.00 97.12 98 ASP A O 1
ATOM 771 N N . TYR A 1 99 ? -2.440 -2.211 7.541 1.00 97.44 99 TYR A N 1
ATOM 772 C CA . TYR A 1 99 ? -1.944 -2.018 8.900 1.00 97.44 99 TYR A CA 1
ATOM 773 C C . TYR A 1 99 ? -2.094 -0.563 9.344 1.00 97.44 99 TYR A C 1
ATOM 775 O O . TYR A 1 99 ? -2.657 -0.289 10.404 1.00 97.44 99 TYR A O 1
ATOM 783 N N . LEU A 1 100 ? -1.631 0.383 8.521 1.00 96.06 100 LEU A N 1
ATOM 784 C CA . LEU A 1 100 ? -1.712 1.816 8.811 1.00 96.06 100 LEU A CA 1
ATOM 785 C C . LEU A 1 100 ? -3.164 2.282 8.954 1.00 96.06 100 LEU A C 1
ATOM 787 O O . LEU A 1 100 ? -3.470 3.070 9.853 1.00 96.06 100 LEU A O 1
ATOM 791 N N . LYS A 1 101 ? -4.064 1.763 8.112 1.00 94.12 101 LYS A N 1
ATOM 792 C CA . LYS A 1 101 ? -5.498 2.054 8.181 1.00 94.12 101 LYS A CA 1
ATOM 793 C C . LYS A 1 101 ? -6.113 1.576 9.495 1.00 94.12 101 LYS A C 1
ATOM 795 O O . LYS A 1 101 ? -6.723 2.375 10.205 1.00 94.12 101 LYS A O 1
ATOM 800 N N . LEU A 1 102 ? -5.924 0.304 9.855 1.00 94.88 102 LEU A N 1
ATOM 801 C CA . LEU A 1 102 ? -6.476 -0.240 11.101 1.00 94.88 102 LEU A CA 1
ATOM 802 C C . LEU A 1 102 ? -5.863 0.425 12.332 1.00 94.88 102 LEU A C 1
ATOM 804 O O . LEU A 1 102 ? -6.590 0.755 13.264 1.00 94.88 102 LEU A O 1
ATOM 808 N N . ARG A 1 103 ? -4.555 0.697 12.311 1.00 95.62 103 ARG A N 1
ATOM 809 C CA . ARG A 1 103 ? -3.864 1.415 13.387 1.00 95.62 103 ARG A CA 1
ATOM 810 C C . ARG A 1 103 ? -4.480 2.790 13.629 1.00 95.62 103 ARG A C 1
ATOM 812 O O . ARG A 1 103 ? -4.660 3.186 14.776 1.00 95.62 103 ARG A O 1
ATOM 819 N N . LYS A 1 104 ? -4.799 3.526 12.561 1.00 92.75 104 LYS A N 1
ATOM 820 C CA . LYS A 1 104 ? -5.452 4.838 12.664 1.00 92.75 104 LYS A CA 1
ATOM 821 C C . LYS A 1 104 ? -6.859 4.730 13.264 1.00 92.75 104 LYS A C 1
ATOM 823 O O . LYS A 1 104 ? -7.268 5.629 13.988 1.00 92.75 104 LYS A O 1
ATOM 828 N N . GLN A 1 105 ? -7.586 3.657 12.959 1.00 91.06 105 GLN A N 1
ATOM 829 C CA . GLN A 1 105 ? -8.978 3.481 13.377 1.00 91.06 105 GLN A CA 1
ATOM 830 C C . GLN A 1 105 ? -9.126 2.940 14.808 1.00 91.06 105 GLN A C 1
ATOM 832 O O . GLN A 1 105 ? -10.017 3.376 15.529 1.00 91.06 105 GLN A O 1
ATOM 837 N N . PHE A 1 106 ? -8.274 1.999 15.213 1.00 91.25 106 PHE A N 1
ATOM 838 C CA . PHE A 1 106 ? -8.427 1.241 16.462 1.00 91.25 106 PHE A CA 1
ATOM 839 C C . PHE A 1 106 ? -7.265 1.437 17.444 1.00 91.25 106 PHE A C 1
ATOM 841 O O . PHE A 1 106 ? -7.278 0.884 18.541 1.00 91.25 106 PHE A O 1
ATOM 848 N N . GLY A 1 107 ? -6.258 2.226 17.068 1.00 91.00 107 GLY A N 1
ATOM 849 C CA . GLY A 1 107 ? -5.018 2.345 17.823 1.00 91.00 107 GLY A CA 1
ATOM 850 C C . GLY A 1 107 ? -4.057 1.184 17.565 1.00 91.00 107 GLY A C 1
ATOM 851 O O . GLY A 1 107 ? -4.315 0.274 16.779 1.00 91.00 107 GLY A O 1
ATOM 852 N N . GLU A 1 108 ? -2.895 1.243 18.213 1.00 93.75 108 GLU A N 1
ATOM 853 C CA . GLU A 1 108 ? -1.838 0.239 18.097 1.00 93.75 108 GLU A CA 1
ATOM 854 C C . GLU A 1 108 ? -1.721 -0.560 19.397 1.00 93.75 108 GLU A C 1
ATOM 856 O O . GLU A 1 108 ? -1.676 0.014 20.486 1.00 93.75 108 GLU A O 1
ATOM 861 N N . THR A 1 109 ? -1.632 -1.886 19.295 1.00 93.81 109 THR A N 1
ATOM 862 C CA . THR A 1 109 ? -1.338 -2.739 20.454 1.00 93.81 109 THR A CA 1
ATOM 863 C C . THR A 1 109 ? 0.173 -2.851 20.660 1.00 93.81 109 THR A C 1
ATOM 865 O O . THR A 1 109 ? 0.954 -2.741 19.714 1.00 93.81 109 THR A O 1
ATOM 868 N N . LYS A 1 110 ? 0.616 -3.158 21.887 1.00 95.19 110 LYS A N 1
ATOM 869 C CA . LYS A 1 110 ? 2.045 -3.412 22.154 1.00 95.19 110 LYS A CA 1
ATOM 870 C C . LYS A 1 110 ? 2.601 -4.537 21.276 1.00 95.19 110 LYS A C 1
ATOM 872 O O . LYS A 1 110 ? 3.705 -4.420 20.757 1.00 95.19 110 LYS A O 1
ATOM 877 N N . ARG A 1 111 ? 1.831 -5.614 21.086 1.00 95.31 111 ARG A N 1
ATOM 878 C CA . ARG A 1 111 ? 2.257 -6.763 20.278 1.00 95.31 111 ARG A CA 1
ATOM 879 C C . ARG A 1 111 ? 2.354 -6.416 18.794 1.00 95.31 111 ARG A C 1
ATOM 881 O O . ARG A 1 111 ? 3.343 -6.777 18.163 1.00 95.31 111 ARG A O 1
ATOM 888 N N . SER A 1 112 ? 1.377 -5.687 18.252 1.00 96.75 112 SER A N 1
ATOM 889 C CA . SER A 1 112 ? 1.426 -5.238 16.858 1.00 96.75 112 SER A CA 1
ATOM 890 C C . SER A 1 112 ? 2.586 -4.268 16.609 1.00 96.75 112 SER A C 1
ATOM 892 O O . SER A 1 112 ? 3.236 -4.376 15.576 1.00 96.75 112 SER A O 1
ATOM 894 N N . ALA A 1 113 ? 2.909 -3.392 17.570 1.00 97.25 113 ALA A N 1
ATOM 895 C CA . ALA A 1 113 ? 4.066 -2.498 17.476 1.00 97.25 113 ALA A CA 1
ATOM 896 C C . ALA A 1 113 ? 5.398 -3.264 17.384 1.00 97.25 113 ALA A C 1
ATOM 898 O O . ALA A 1 113 ? 6.186 -2.987 16.488 1.00 97.25 113 ALA A O 1
ATOM 899 N N . VAL A 1 114 ? 5.618 -4.274 18.237 1.00 98.06 114 VAL A N 1
ATOM 900 C CA . VAL A 1 114 ? 6.841 -5.104 18.198 1.00 98.06 114 VAL A CA 1
ATOM 901 C C . VAL A 1 114 ? 6.999 -5.811 16.849 1.00 98.06 114 VAL A C 1
ATOM 903 O O . VAL A 1 114 ? 8.079 -5.809 16.266 1.00 98.06 114 VAL A O 1
ATOM 906 N N . LEU A 1 115 ? 5.914 -6.391 16.328 1.00 98.31 115 LEU A N 1
ATOM 907 C CA . LEU A 1 115 ? 5.922 -7.068 15.029 1.00 98.31 115 LEU A CA 1
ATOM 908 C C . LEU A 1 115 ? 6.168 -6.088 13.870 1.00 98.31 115 LEU A C 1
ATOM 910 O O . LEU A 1 115 ? 6.917 -6.395 12.944 1.00 98.31 115 LEU A O 1
ATOM 914 N N . ARG A 1 116 ? 5.580 -4.887 13.930 1.00 97.88 116 ARG A N 1
ATOM 915 C CA . ARG A 1 116 ? 5.844 -3.810 12.969 1.00 97.88 116 ARG A CA 1
ATOM 916 C C . ARG A 1 116 ? 7.315 -3.394 12.993 1.00 97.88 116 ARG A C 1
ATOM 918 O O . ARG A 1 116 ? 7.901 -3.238 11.927 1.00 97.88 116 ARG A O 1
ATOM 925 N N . ASP A 1 117 ? 7.903 -3.213 14.171 1.00 98.31 117 ASP A N 1
ATOM 926 C CA . ASP A 1 117 ? 9.293 -2.763 14.309 1.00 98.31 117 ASP A CA 1
ATOM 927 C C . ASP A 1 117 ? 10.278 -3.797 13.755 1.00 98.31 117 ASP A C 1
ATOM 929 O O . ASP A 1 117 ? 11.228 -3.438 13.061 1.00 98.31 117 ASP A O 1
ATOM 933 N N . GLU A 1 118 ? 9.996 -5.086 13.949 1.00 98.31 118 GLU A N 1
ATOM 934 C CA . GLU A 1 118 ? 10.749 -6.164 13.305 1.00 98.31 118 GLU A CA 1
ATOM 935 C C . GLU A 1 118 ? 10.623 -6.124 11.773 1.00 98.31 118 GLU A C 1
ATOM 937 O O . GLU A 1 118 ? 11.618 -6.236 11.055 1.00 98.31 118 GLU A O 1
ATOM 942 N N . ALA A 1 119 ? 9.414 -5.896 11.250 1.00 98.25 119 ALA A N 1
ATOM 943 C CA . ALA A 1 119 ? 9.212 -5.734 9.813 1.00 98.25 119 ALA A CA 1
ATOM 944 C C . ALA A 1 119 ? 9.959 -4.513 9.249 1.00 98.25 119 ALA A C 1
ATOM 946 O O . ALA A 1 119 ? 10.447 -4.572 8.121 1.00 98.25 119 ALA A O 1
ATOM 947 N N . ILE A 1 120 ? 10.039 -3.406 9.995 1.00 97.75 120 ILE A N 1
ATOM 948 C CA . ILE A 1 120 ? 10.800 -2.207 9.606 1.00 97.75 120 ILE A CA 1
ATOM 949 C C . ILE A 1 120 ? 12.295 -2.523 9.583 1.00 97.75 120 ILE A C 1
ATOM 951 O O . ILE A 1 120 ? 12.951 -2.264 8.580 1.00 97.75 120 ILE A O 1
ATOM 955 N N . ARG A 1 121 ? 12.818 -3.187 10.620 1.00 98.50 121 ARG A N 1
ATOM 956 C CA . ARG A 1 121 ? 14.225 -3.605 10.678 1.00 98.50 121 ARG A CA 1
ATOM 957 C C . ARG A 1 121 ? 14.622 -4.461 9.471 1.00 98.50 121 ARG A C 1
ATOM 959 O O . ARG A 1 121 ? 15.700 -4.277 8.914 1.00 98.50 121 ARG A O 1
ATOM 966 N N . LEU A 1 122 ? 13.757 -5.384 9.051 1.00 98.19 122 LEU A N 1
ATOM 967 C CA . LEU A 1 122 ? 13.979 -6.204 7.856 1.00 98.19 122 LEU A CA 1
ATOM 968 C C . LEU A 1 122 ? 13.930 -5.372 6.563 1.00 98.19 122 LEU A C 1
ATOM 970 O O . LEU A 1 122 ? 14.740 -5.600 5.668 1.00 98.19 122 LEU A O 1
ATOM 974 N N . GLN A 1 123 ? 13.038 -4.380 6.467 1.00 96.69 123 GLN A N 1
ATOM 975 C CA . GLN A 1 123 ? 12.998 -3.445 5.332 1.00 96.69 123 GLN A CA 1
ATOM 976 C C . GLN A 1 123 ? 14.278 -2.609 5.228 1.00 96.69 123 GLN A C 1
ATOM 978 O O . GLN A 1 123 ? 14.806 -2.463 4.127 1.00 96.69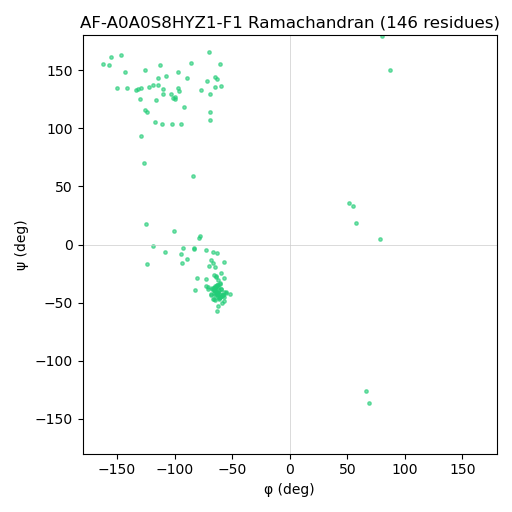 123 GLN A O 1
ATOM 983 N N . ASP A 1 124 ? 14.801 -2.119 6.354 1.00 95.88 124 ASP A N 1
ATOM 984 C CA . ASP A 1 124 ? 16.041 -1.333 6.409 1.00 95.88 124 ASP A CA 1
ATOM 985 C C . ASP A 1 124 ? 17.268 -2.156 5.976 1.00 95.88 124 ASP A C 1
ATOM 987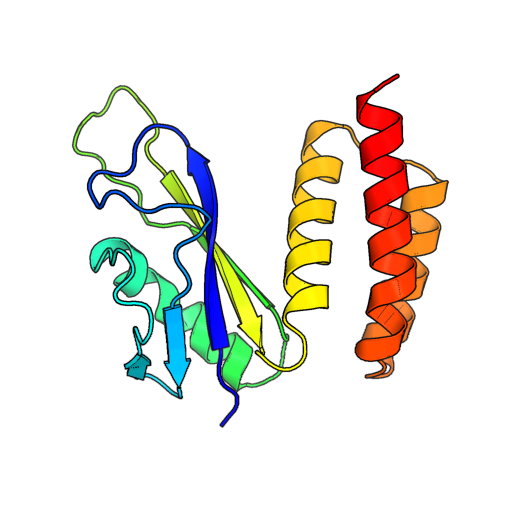 O O . ASP A 1 124 ? 18.240 -1.615 5.452 1.00 95.88 124 ASP A O 1
ATOM 991 N N . GLN A 1 125 ? 17.209 -3.480 6.146 1.00 96.75 125 GLN A N 1
ATOM 992 C CA . GLN A 1 125 ? 18.220 -4.433 5.673 1.00 96.75 125 GLN A CA 1
ATOM 993 C C . GLN A 1 125 ? 18.036 -4.835 4.199 1.00 96.75 125 GLN A C 1
ATOM 995 O O . GLN A 1 125 ? 18.853 -5.579 3.663 1.00 96.75 125 GLN A O 1
ATOM 1000 N N . GLY A 1 126 ? 16.970 -4.371 3.538 1.00 95.56 126 GLY A N 1
ATOM 1001 C CA . GLY A 1 126 ? 16.602 -4.785 2.181 1.00 95.56 126 GLY A CA 1
ATOM 1002 C C . GLY A 1 126 ? 15.906 -6.152 2.101 1.00 95.56 126 GLY A C 1
ATOM 1003 O O . GLY A 1 126 ? 15.578 -6.612 1.006 1.00 95.56 126 GLY A O 1
ATOM 1004 N N . ASN A 1 127 ? 15.612 -6.786 3.240 1.00 97.56 127 ASN A N 1
ATOM 1005 C CA . ASN A 1 127 ? 14.991 -8.109 3.341 1.00 97.56 127 ASN A CA 1
ATOM 1006 C C . ASN A 1 127 ? 13.457 -8.016 3.244 1.00 97.56 127 ASN A C 1
ATOM 1008 O O . ASN A 1 127 ? 12.716 -8.411 4.146 1.00 97.56 127 ASN A O 1
ATOM 1012 N N . TYR A 1 128 ? 12.950 -7.479 2.130 1.00 96.56 128 TYR A N 1
ATOM 1013 C CA . TYR A 1 128 ? 11.517 -7.199 1.947 1.00 96.56 128 TYR A CA 1
ATOM 1014 C C . TYR A 1 128 ? 10.628 -8.450 1.965 1.00 96.56 128 TYR A C 1
ATOM 1016 O O . TYR A 1 128 ? 9.502 -8.397 2.459 1.00 96.56 128 TYR A O 1
ATOM 1024 N N . ALA A 1 129 ? 11.121 -9.576 1.443 1.00 96.69 129 ALA A N 1
ATOM 1025 C CA . ALA A 1 129 ? 10.381 -10.837 1.461 1.00 96.69 129 ALA A CA 1
ATOM 1026 C C . ALA A 1 129 ? 10.188 -11.353 2.897 1.00 96.69 129 ALA A C 1
ATOM 1028 O O . ALA A 1 129 ? 9.096 -11.784 3.262 1.00 96.69 129 ALA A O 1
ATOM 1029 N N . GLU A 1 130 ? 11.226 -11.246 3.730 1.00 97.81 130 GLU A N 1
ATOM 1030 C CA . GLU A 1 130 ? 11.169 -11.633 5.141 1.00 97.81 130 GLU A CA 1
ATOM 1031 C C . GLU A 1 130 ? 10.308 -10.663 5.953 1.00 97.81 130 GLU A C 1
ATOM 1033 O O . GLU A 1 130 ? 9.544 -11.106 6.806 1.00 97.81 130 GLU A O 1
ATOM 1038 N N . ALA A 1 131 ? 10.348 -9.360 5.640 1.00 98.38 131 ALA A N 1
ATOM 1039 C CA . ALA A 1 131 ? 9.539 -8.332 6.301 1.00 98.38 131 ALA A CA 1
ATOM 1040 C C . ALA A 1 131 ? 8.020 -8.563 6.182 1.00 98.38 131 ALA A C 1
ATOM 1042 O O . ALA A 1 131 ? 7.247 -8.101 7.027 1.00 98.38 131 ALA A O 1
ATOM 1043 N N . LEU A 1 132 ? 7.574 -9.291 5.152 1.00 98.44 132 LEU A N 1
ATOM 1044 C CA . LEU A 1 132 ? 6.159 -9.575 4.916 1.00 98.44 132 LEU A CA 1
ATOM 1045 C C . LEU A 1 132 ? 5.520 -10.375 6.053 1.00 98.44 132 LEU A C 1
ATOM 1047 O O . LEU A 1 132 ? 4.387 -10.087 6.442 1.00 98.44 132 LEU A O 1
ATOM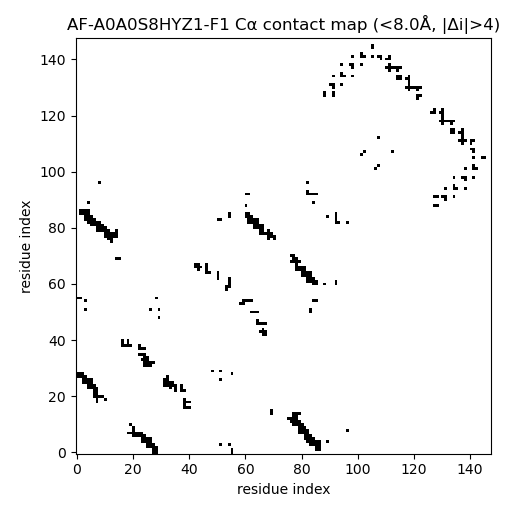 1051 N N . HIS A 1 133 ? 6.222 -11.377 6.584 1.00 98.31 133 HIS A N 1
ATOM 1052 C CA . HIS A 1 133 ? 5.675 -12.239 7.628 1.00 98.31 133 HIS A CA 1
ATOM 1053 C C . HIS A 1 133 ? 5.347 -11.477 8.928 1.00 98.31 133 HIS A C 1
ATOM 1055 O O . HIS A 1 133 ? 4.175 -11.477 9.316 1.00 98.31 133 HIS A O 1
ATOM 1061 N N . PRO A 1 134 ? 6.293 -10.769 9.578 1.00 98.38 134 PRO A N 1
ATOM 1062 C CA . PRO A 1 134 ? 5.997 -10.018 10.793 1.00 98.38 134 PRO A CA 1
ATOM 1063 C C . PRO A 1 134 ? 4.972 -8.904 10.553 1.00 98.38 134 PRO A C 1
ATOM 1065 O O . PRO A 1 134 ? 4.108 -8.695 11.401 1.00 98.38 134 PRO A O 1
ATOM 1068 N N . MET A 1 135 ? 4.965 -8.252 9.382 1.00 98.56 135 MET A N 1
ATOM 1069 C CA . MET A 1 135 ? 3.944 -7.244 9.072 1.00 98.56 135 MET A CA 1
ATOM 1070 C C . MET A 1 135 ? 2.534 -7.854 8.950 1.00 98.56 135 MET A C 1
ATOM 1072 O O . MET A 1 135 ? 1.560 -7.268 9.425 1.00 98.56 135 MET A O 1
ATOM 1076 N N . ARG A 1 136 ? 2.402 -9.061 8.376 1.00 98.50 136 ARG A N 1
ATOM 1077 C CA . ARG A 1 136 ? 1.122 -9.797 8.343 1.00 98.50 136 ARG A CA 1
ATOM 1078 C C . ARG A 1 136 ? 0.652 -10.168 9.745 1.00 98.50 136 ARG A C 1
ATOM 1080 O O . ARG A 1 136 ? -0.535 -10.035 10.037 1.00 98.50 136 ARG A O 1
ATOM 1087 N N . GLU A 1 137 ? 1.556 -10.605 10.615 1.00 98.31 137 GLU A N 1
ATOM 1088 C CA . GLU A 1 137 ? 1.210 -10.895 12.008 1.00 98.31 137 GLU A CA 1
ATOM 1089 C C . GLU A 1 137 ? 0.810 -9.618 12.765 1.00 98.31 137 GLU A C 1
ATOM 1091 O O . GLU A 1 137 ? -0.178 -9.628 13.497 1.00 98.31 137 GLU A O 1
ATOM 1096 N N . ALA A 1 138 ? 1.490 -8.491 12.524 1.00 98.06 138 ALA A N 1
ATOM 1097 C CA . ALA A 1 138 ? 1.124 -7.196 13.098 1.00 98.06 138 ALA A CA 1
ATOM 1098 C C . ALA A 1 138 ? -0.302 -6.779 12.695 1.00 98.06 138 ALA A C 1
ATOM 1100 O O . ALA A 1 138 ? -1.089 -6.342 13.538 1.00 98.06 138 ALA A O 1
ATOM 1101 N N . LEU A 1 139 ? -0.655 -6.964 11.419 1.00 97.81 139 LEU A N 1
ATOM 1102 C CA . LEU A 1 139 ? -1.997 -6.704 10.902 1.00 97.81 139 LEU A CA 1
ATOM 1103 C C . LEU A 1 139 ? -3.053 -7.606 11.557 1.00 97.81 139 LEU A C 1
ATOM 1105 O O . LEU A 1 139 ? -4.104 -7.113 11.971 1.00 97.81 139 LEU A O 1
ATOM 1109 N N . LYS A 1 140 ? -2.774 -8.908 11.698 1.00 97.06 140 LYS A N 1
ATOM 1110 C CA . LYS A 1 140 ? -3.688 -9.862 12.350 1.00 97.06 140 LYS A CA 1
ATOM 1111 C C . LYS A 1 140 ? -3.984 -9.484 13.799 1.00 97.06 140 LYS A C 1
ATOM 1113 O O . LYS A 1 140 ? -5.123 -9.625 14.238 1.00 97.06 140 LYS A O 1
ATOM 1118 N N . GLU A 1 141 ? -2.997 -8.989 14.542 1.00 95.62 141 GLU A N 1
ATOM 1119 C CA . GLU A 1 141 ? -3.208 -8.525 15.919 1.00 95.62 141 GLU A CA 1
ATOM 1120 C C . GLU A 1 141 ? -4.184 -7.338 15.981 1.00 95.62 141 GLU A C 1
ATOM 1122 O O . GLU A 1 141 ? -5.088 -7.335 16.816 1.00 95.62 141 GLU A O 1
ATOM 1127 N N . LEU A 1 142 ? -4.088 -6.378 15.051 1.00 93.50 142 LEU A N 1
ATOM 1128 C CA . LEU A 1 142 ? -5.055 -5.273 14.967 1.00 93.50 142 LEU A CA 1
ATOM 1129 C C . LEU A 1 142 ? -6.455 -5.745 14.551 1.00 93.50 142 LEU A C 1
ATOM 1131 O O . LEU A 1 142 ? -7.458 -5.262 15.073 1.00 93.50 142 LEU A O 1
ATOM 1135 N N . GLN A 1 143 ? -6.543 -6.716 13.640 1.00 93.69 143 GLN A N 1
ATOM 1136 C CA . GLN A 1 143 ? -7.822 -7.308 13.230 1.00 93.69 143 GLN A CA 1
ATOM 1137 C C . GLN A 1 143 ? -8.512 -8.055 14.381 1.00 93.69 143 GLN A C 1
ATOM 1139 O O . GLN A 1 143 ? -9.735 -7.993 14.509 1.00 93.69 143 GLN A O 1
ATOM 1144 N N . ARG A 1 144 ? -7.742 -8.726 15.247 1.00 90.50 144 ARG A N 1
ATOM 1145 C CA . ARG A 1 144 ? -8.262 -9.355 16.472 1.00 90.50 144 ARG A CA 1
ATOM 1146 C C . ARG A 1 144 ? -8.783 -8.306 17.450 1.00 90.50 144 ARG A C 1
ATOM 1148 O O . ARG A 1 144 ? -9.906 -8.438 17.925 1.00 90.50 144 ARG A O 1
ATOM 1155 N N . ALA A 1 145 ? -8.008 -7.245 17.676 1.00 80.56 145 ALA A N 1
ATOM 1156 C CA . ALA A 1 145 ? -8.382 -6.153 18.572 1.00 80.56 145 ALA A CA 1
ATOM 1157 C C . ALA A 1 145 ? -9.674 -5.438 18.138 1.00 80.56 145 ALA A C 1
ATOM 1159 O O . ALA A 1 145 ? -10.472 -5.077 18.989 1.00 80.56 145 ALA A O 1
ATOM 1160 N N . LYS A 1 146 ? -9.936 -5.311 16.828 1.00 79.44 146 LYS A N 1
ATOM 1161 C CA . LYS A 1 146 ? -11.206 -4.780 16.293 1.00 79.44 146 LYS A CA 1
ATOM 1162 C C . LYS A 1 146 ? -12.448 -5.552 16.770 1.00 79.44 146 LYS A C 1
ATOM 1164 O O . LYS A 1 146 ? -13.539 -4.993 16.782 1.00 79.44 146 LYS A O 1
ATOM 1169 N N . THR A 1 147 ? -12.302 -6.844 17.065 1.00 70.00 147 THR A N 1
ATOM 1170 C CA . THR A 1 147 ? -13.423 -7.743 17.396 1.00 70.00 147 THR A CA 1
ATOM 1171 C C . THR A 1 147 ? -13.687 -7.815 18.907 1.00 70.00 147 THR A C 1
ATOM 1173 O O . THR A 1 147 ? -14.604 -8.514 19.327 1.00 70.00 147 THR A O 1
ATOM 1176 N N . THR A 1 148 ? -12.875 -7.132 19.722 1.00 58.41 148 THR A N 1
ATOM 1177 C CA . THR A 1 148 ? -13.002 -7.092 21.189 1.00 58.41 148 THR A CA 1
ATOM 1178 C C . THR A 1 148 ? -13.628 -5.776 21.624 1.00 58.41 148 THR A C 1
ATOM 1180 O O . THR A 1 148 ? -14.471 -5.819 22.543 1.00 58.41 148 THR A O 1
#

Sequence (148 aa):
MKTILLKPVEIIGRCPANLSPDDVLQIKGMKLENPGMNNVCFLALSHIPPMVWQLQSESRFFSHASCPGCTSELEQENRVIFLLGHEDKWDLCQVISDYLKLRKQFGETKRSAVLRDEAIRLQDQGNYAEALHPMREALKELQRAKTT

Mean predicted aligned error: 4.31 Å

pLDDT: mean 91.65, std 9.07, range [54.84, 98.56]

Nearest PDB structures (foldseek):
  2f2c-assembly1_B  TM=2.584E-01  e=5.614E-01  Homo sapiens
  1ycl-assembly1_A-2  TM=1.675E-01  e=9.729E-01  Bacillus subtilis
  4i5s-assembly1_A  TM=2.264E-01  e=3.106E+00  Streptococcus mutans UA159